Protein AF-A0A7W0ME44-F1 (afdb_monomer)

Foldseek 3Di:
DWDFDFDAAQDPVRHGDGPDIDADDDPVLVVLVVVQVVVVVVVVVVVPADQFDKDWRPPVSCVVRVHIDMDGRGHPPPDD

Structure (mmCIF, N/CA/C/O backbone):
data_AF-A0A7W0ME44-F1
#
_entry.id   AF-A0A7W0ME44-F1
#
loop_
_atom_site.group_PDB
_atom_site.id
_atom_site.type_symbol
_atom_site.la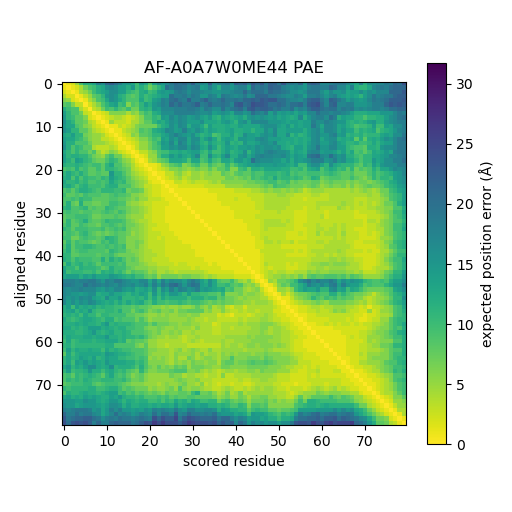bel_atom_id
_atom_site.label_alt_id
_atom_site.label_comp_id
_atom_site.label_asym_id
_atom_site.label_entity_id
_atom_site.label_seq_id
_atom_site.pdbx_PDB_ins_code
_atom_site.Cartn_x
_atom_site.Cartn_y
_atom_site.Cartn_z
_atom_site.occupancy
_atom_site.B_iso_or_equiv
_atom_site.auth_seq_id
_atom_site.auth_comp_id
_atom_site.auth_asym_id
_atom_site.auth_atom_id
_atom_site.pdbx_PDB_model_num
ATOM 1 N N . MET A 1 1 ? -11.579 -4.600 4.074 1.00 36.28 1 MET A N 1
ATOM 2 C CA . MET A 1 1 ? -11.503 -5.435 2.852 1.00 36.28 1 MET A CA 1
ATOM 3 C C . MET A 1 1 ? -10.967 -4.584 1.717 1.00 36.28 1 MET A C 1
ATOM 5 O O . MET A 1 1 ? -11.430 -3.456 1.563 1.00 36.28 1 MET A O 1
ATOM 9 N N . ILE A 1 2 ? -9.960 -5.096 1.012 1.00 38.41 2 ILE A N 1
ATOM 10 C CA . ILE A 1 2 ? -9.279 -4.428 -0.099 1.00 38.41 2 ILE A CA 1
ATOM 11 C C . ILE A 1 2 ? -9.673 -5.159 -1.373 1.00 38.41 2 ILE A C 1
ATOM 13 O O . ILE A 1 2 ? -9.537 -6.379 -1.440 1.00 38.41 2 ILE A O 1
ATOM 17 N N . TYR A 1 3 ? -10.183 -4.422 -2.351 1.0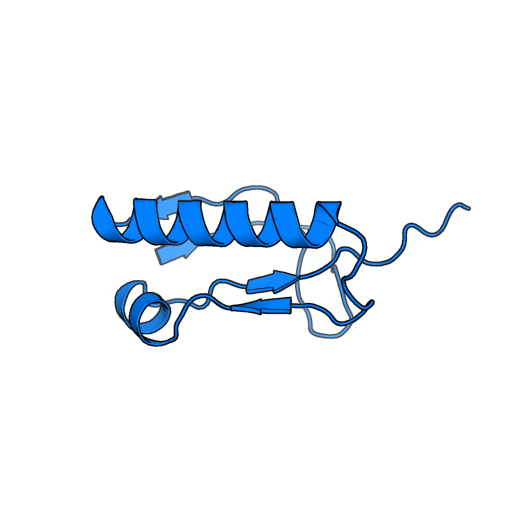0 41.41 3 TYR A N 1
ATOM 18 C CA . TYR A 1 3 ? -10.570 -4.969 -3.646 1.00 41.41 3 TYR A CA 1
ATOM 19 C C . TYR A 1 3 ? -9.626 -4.414 -4.704 1.00 41.41 3 TYR A C 1
ATOM 21 O O . TYR A 1 3 ? -9.405 -3.2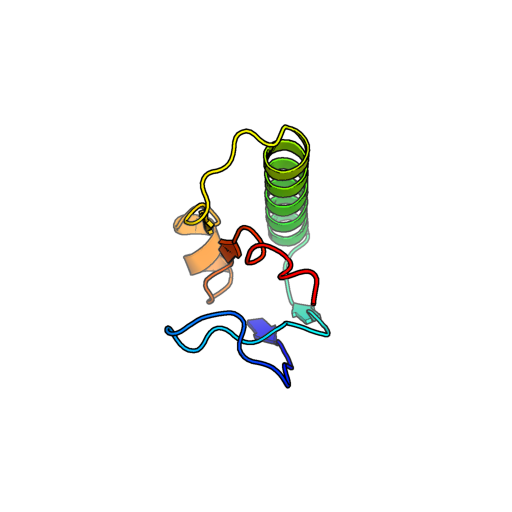04 -4.749 1.00 41.41 3 TYR A O 1
ATOM 29 N N . GLY A 1 4 ? -9.072 -5.302 -5.527 1.00 43.94 4 GLY A N 1
ATOM 30 C CA . GLY A 1 4 ? -8.233 -4.948 -6.664 1.00 43.94 4 GLY A CA 1
ATOM 31 C C . GLY A 1 4 ? -8.794 -5.566 -7.937 1.00 43.94 4 GLY A C 1
ATOM 32 O O . GLY A 1 4 ? -9.136 -6.747 -7.958 1.00 43.94 4 GLY A O 1
ATOM 33 N N . TYR A 1 5 ? -8.879 -4.769 -9.000 1.00 44.25 5 TYR A N 1
ATOM 34 C CA . TYR A 1 5 ? -9.194 -5.241 -10.347 1.00 44.25 5 TYR A CA 1
ATOM 35 C C . TYR A 1 5 ? -7.942 -5.108 -11.213 1.00 44.25 5 TYR A C 1
ATOM 37 O O . TYR A 1 5 ? -7.354 -4.026 -11.292 1.00 44.25 5 TYR A O 1
ATOM 45 N N . GLY A 1 6 ? -7.536 -6.196 -11.867 1.00 53.38 6 GLY A N 1
ATOM 46 C CA . GLY A 1 6 ? -6.337 -6.224 -12.697 1.00 53.38 6 GLY A CA 1
ATOM 47 C C . GLY A 1 6 ? -6.495 -7.083 -13.939 1.00 53.38 6 GLY A C 1
ATOM 48 O O . GLY A 1 6 ? -7.107 -8.143 -13.891 1.00 53.38 6 GLY A O 1
ATOM 49 N N . GLY A 1 7 ? -5.966 -6.602 -15.068 1.00 53.62 7 GLY A N 1
ATOM 50 C CA . GLY A 1 7 ? -6.085 -7.268 -16.374 1.00 53.62 7 GLY A CA 1
ATOM 51 C C . GLY A 1 7 ? -4.792 -7.900 -16.900 1.00 53.62 7 GLY A C 1
ATOM 52 O O . GLY A 1 7 ? -4.839 -8.610 -17.900 1.00 53.62 7 GLY A O 1
ATOM 53 N N . LYS A 1 8 ? -3.638 -7.644 -16.266 1.00 60.75 8 LYS A N 1
ATOM 54 C CA . LYS A 1 8 ? -2.307 -8.063 -16.740 1.00 60.75 8 LYS A CA 1
ATOM 55 C C . LYS A 1 8 ? -1.500 -8.672 -15.592 1.00 60.75 8 LYS A C 1
ATOM 57 O O . LYS A 1 8 ? -1.492 -8.107 -14.507 1.00 60.75 8 LYS A O 1
ATOM 62 N N . SER A 1 9 ? -0.830 -9.805 -15.811 1.00 62.19 9 SER A N 1
ATOM 63 C CA . SER A 1 9 ? 0.025 -10.435 -14.788 1.00 62.19 9 SER A CA 1
ATOM 64 C C . SER A 1 9 ? 1.331 -9.649 -14.615 1.00 62.19 9 SER A C 1
ATOM 66 O O . SER A 1 9 ? 1.995 -9.342 -15.605 1.00 62.19 9 SER A O 1
ATOM 68 N N . LEU A 1 10 ? 1.696 -9.331 -13.373 1.00 62.25 10 LEU A N 1
ATOM 69 C CA . LEU A 1 10 ? 2.944 -8.679 -12.964 1.00 62.25 10 LEU A CA 1
ATOM 70 C C . LEU A 1 10 ? 4.102 -9.671 -12.823 1.00 62.25 10 LEU A C 1
ATOM 72 O O . LEU A 1 10 ? 5.246 -9.298 -13.067 1.00 62.25 10 LEU A O 1
ATOM 76 N N . ASN A 1 11 ? 3.831 -10.918 -12.426 1.00 59.44 11 ASN A N 1
ATOM 77 C CA . ASN A 1 11 ? 4.850 -11.964 -12.317 1.00 59.44 11 ASN A CA 1
ATOM 78 C C . ASN 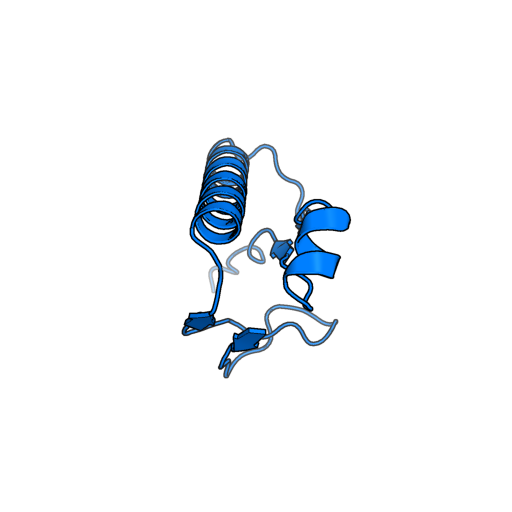A 1 11 ? 4.271 -13.383 -12.482 1.00 59.44 11 ASN A C 1
ATOM 80 O O . ASN A 1 11 ? 3.078 -13.563 -12.740 1.00 59.44 11 ASN A O 1
ATOM 84 N N . GLU A 1 12 ? 5.146 -14.382 -12.354 1.00 54.91 12 GLU A N 1
ATOM 85 C CA . GLU A 1 12 ? 4.851 -15.819 -12.475 1.00 54.91 12 GLU A CA 1
ATOM 86 C C . GLU A 1 12 ? 4.022 -16.398 -11.314 1.00 54.91 12 GLU A C 1
ATOM 88 O O . GLU A 1 12 ? 3.479 -17.492 -11.431 1.00 54.91 12 GLU A O 1
ATOM 93 N N . TYR A 1 13 ? 3.871 -15.649 -10.218 1.00 62.66 13 TYR A N 1
ATOM 94 C CA . TYR A 1 13 ? 3.136 -16.066 -9.020 1.00 62.66 13 TYR A CA 1
ATOM 95 C C . TYR A 1 13 ? 1.658 -15.643 -9.043 1.00 62.66 13 TYR A C 1
ATOM 97 O O . TYR A 1 13 ? 0.957 -15.786 -8.045 1.00 62.66 13 TYR A O 1
ATOM 105 N N . GLY A 1 14 ? 1.171 -15.117 -10.173 1.00 59.91 14 GLY A N 1
ATOM 106 C CA . GLY A 1 14 ? -0.235 -14.748 -10.359 1.00 59.91 14 GLY A CA 1
ATOM 107 C C . GLY A 1 14 ? -0.623 -13.382 -9.787 1.00 59.91 14 GLY A C 1
ATOM 108 O O . GLY A 1 14 ? -1.812 -13.087 -9.683 1.00 59.91 14 GLY A O 1
ATOM 109 N N . LEU A 1 15 ? 0.349 -12.532 -9.433 1.00 59.12 15 LEU A N 1
ATOM 110 C CA . LEU A 1 15 ? 0.065 -11.140 -9.078 1.00 59.12 15 LEU A CA 1
ATOM 111 C C . LEU A 1 15 ? -0.387 -10.380 -10.324 1.00 59.12 15 LEU A C 1
ATOM 113 O O . LEU A 1 15 ? 0.289 -10.431 -11.346 1.00 59.12 15 LEU A O 1
ATOM 117 N N . THR A 1 16 ? -1.503 -9.659 -10.250 1.00 60.94 16 THR A N 1
ATOM 118 C CA . THR A 1 16 ? -2.030 -8.848 -11.359 1.00 60.94 16 THR A CA 1
ATOM 119 C C . THR A 1 16 ? -1.821 -7.359 -11.117 1.00 60.94 16 THR A C 1
ATOM 121 O O . THR A 1 16 ? -1.925 -6.895 -9.985 1.00 60.94 16 THR A O 1
ATOM 124 N N . GLU A 1 17 ? -1.590 -6.602 -12.187 1.00 60.31 17 GLU A N 1
ATOM 125 C CA . GLU A 1 17 ? -1.511 -5.142 -12.180 1.00 60.31 17 GLU A CA 1
ATOM 126 C C . GLU A 1 17 ? -2.810 -4.553 -11.631 1.00 60.31 17 GLU A C 1
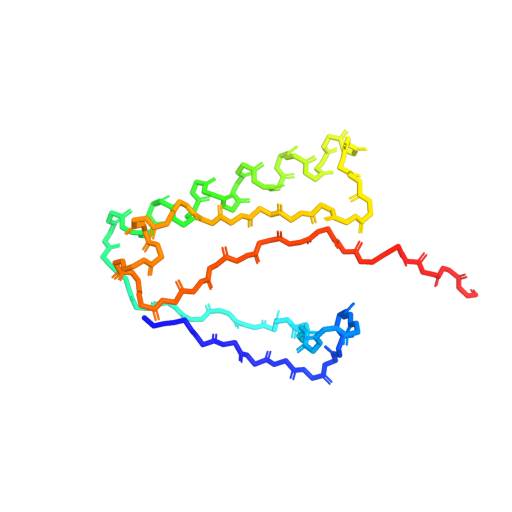ATOM 128 O O . GLU A 1 17 ? -3.887 -4.786 -12.176 1.00 60.31 17 GLU A O 1
ATOM 133 N N . MET A 1 18 ? -2.706 -3.800 -10.543 1.00 62.25 18 MET A N 1
ATOM 134 C CA . MET A 1 18 ? -3.843 -3.269 -9.805 1.00 62.25 18 MET A CA 1
ATOM 135 C C . MET A 1 18 ? -4.238 -1.901 -10.372 1.00 62.25 18 MET A C 1
ATOM 137 O O . MET A 1 18 ? -3.475 -0.946 -10.258 1.00 62.25 18 MET A O 1
ATOM 141 N N . ARG A 1 19 ? -5.419 -1.800 -10.998 1.00 55.19 19 ARG A N 1
ATOM 142 C CA . ARG A 1 19 ? -5.908 -0.532 -11.583 1.00 55.19 19 ARG A CA 1
ATOM 143 C C . ARG A 1 19 ? -6.530 0.406 -10.555 1.00 55.19 19 ARG A C 1
ATOM 145 O O . ARG A 1 19 ? -6.450 1.619 -10.707 1.00 55.19 19 ARG A O 1
ATOM 152 N N . GLU A 1 20 ? -7.164 -0.158 -9.536 1.00 53.56 20 GLU A N 1
ATOM 153 C CA . GLU A 1 20 ? -7.858 0.583 -8.488 1.00 53.56 20 GLU A CA 1
ATOM 154 C C . GLU A 1 20 ? -7.768 -0.183 -7.166 1.00 53.56 20 GLU A C 1
ATOM 156 O O . GLU A 1 20 ? -7.821 -1.416 -7.160 1.00 53.56 20 GLU A O 1
ATOM 161 N N . VAL A 1 21 ? -7.639 0.563 -6.065 1.00 69.31 21 VAL A N 1
ATOM 162 C CA . VAL A 1 21 ? -7.693 0.058 -4.690 1.00 69.31 21 VAL A CA 1
ATOM 163 C C . VAL A 1 21 ? -8.808 0.776 -3.954 1.00 69.31 21 VAL A C 1
ATOM 165 O O . VAL A 1 21 ? -8.700 1.970 -3.679 1.00 69.31 21 VAL A O 1
ATOM 168 N N . SER A 1 22 ? -9.854 0.048 -3.574 1.00 68.38 22 SER A N 1
ATOM 169 C CA . SER A 1 22 ? -10.882 0.566 -2.668 1.00 68.38 22 SER A CA 1
ATOM 170 C C . SER A 1 22 ? -10.704 -0.055 -1.282 1.00 68.38 22 SER A C 1
ATOM 172 O O . SER A 1 22 ? -10.599 -1.277 -1.147 1.00 68.38 22 SER A O 1
ATOM 174 N N . LEU A 1 23 ? -10.673 0.785 -0.244 1.00 72.50 23 LEU A N 1
ATOM 175 C CA . LEU A 1 23 ? -10.443 0.382 1.145 1.00 72.50 23 LEU A CA 1
ATOM 176 C C . LEU A 1 23 ? -11.652 0.764 2.006 1.00 72.50 23 LEU A C 1
ATOM 178 O O . LEU A 1 23 ? -12.065 1.920 2.023 1.00 72.50 23 LEU A O 1
ATOM 182 N N . SER A 1 24 ? -12.171 -0.183 2.787 1.00 79.56 24 SER A N 1
ATOM 183 C CA . SER A 1 24 ? -12.997 0.123 3.963 1.00 79.56 24 SER A CA 1
ATOM 184 C C . SER A 1 24 ? -12.155 -0.128 5.210 1.00 79.56 24 SER A C 1
ATOM 186 O O . SER A 1 24 ? -11.807 -1.279 5.492 1.00 79.56 24 SER A O 1
ATOM 188 N N . ALA A 1 25 ? -11.760 0.950 5.890 1.00 82.12 25 ALA A N 1
ATOM 189 C CA . ALA A 1 25 ? -10.822 0.926 7.007 1.00 82.12 25 ALA A CA 1
ATOM 190 C C . ALA A 1 25 ? -11.123 2.047 8.013 1.00 82.12 25 ALA A C 1
ATOM 192 O O . ALA A 1 25 ? -11.672 3.095 7.668 1.00 82.12 25 ALA A O 1
ATOM 193 N N . THR A 1 26 ? -10.731 1.837 9.267 1.00 88.25 26 THR A N 1
ATOM 194 C CA . THR A 1 26 ? -10.757 2.880 10.301 1.00 88.25 26 THR A CA 1
ATOM 195 C C . THR A 1 26 ? -9.717 3.973 10.007 1.00 88.25 26 THR A C 1
ATOM 197 O O . THR A 1 26 ? -8.729 3.715 9.315 1.00 88.25 26 THR A O 1
ATOM 200 N N . PRO A 1 27 ? -9.847 5.184 10.585 1.00 91.31 27 PRO A N 1
ATOM 201 C CA . PRO A 1 27 ? -8.854 6.245 10.396 1.00 91.31 27 PRO A CA 1
ATOM 202 C C . PRO A 1 27 ? -7.428 5.860 10.819 1.00 91.31 27 PRO A C 1
ATOM 204 O O . PRO A 1 27 ? -6.463 6.369 10.257 1.00 91.31 27 PRO A O 1
ATOM 207 N N . ILE A 1 28 ? -7.280 4.982 11.817 1.00 90.00 28 ILE A N 1
ATOM 208 C CA . ILE A 1 28 ? -5.969 4.500 12.279 1.00 90.00 28 ILE A CA 1
ATOM 209 C C . ILE A 1 28 ? -5.350 3.586 11.221 1.00 90.00 28 ILE A C 1
ATOM 211 O O . ILE A 1 28 ? -4.220 3.820 10.799 1.00 90.00 28 ILE A O 1
ATOM 215 N N . GLN A 1 29 ? -6.115 2.605 10.743 1.00 85.00 29 GLN A N 1
ATOM 216 C CA . GLN A 1 29 ? -5.685 1.701 9.676 1.00 85.00 29 GLN A CA 1
ATOM 217 C C . GLN A 1 29 ? -5.338 2.466 8.394 1.00 85.00 29 GLN A C 1
ATOM 219 O O . GLN A 1 29 ? -4.325 2.176 7.764 1.00 85.00 29 GLN A O 1
ATOM 224 N N . LEU A 1 30 ? -6.124 3.488 8.035 1.00 88.25 30 LEU A N 1
ATOM 225 C CA . LEU A 1 30 ? -5.856 4.310 6.855 1.00 88.25 30 LEU A CA 1
ATOM 226 C C . LEU A 1 30 ? -4.505 5.032 6.953 1.00 88.25 30 LEU A C 1
ATOM 228 O O . LEU A 1 30 ? -3.750 5.046 5.985 1.00 88.25 30 LEU A O 1
ATOM 232 N N . ARG A 1 31 ? -4.167 5.583 8.127 1.00 92.69 31 ARG A N 1
ATOM 233 C CA . ARG A 1 31 ? -2.849 6.196 8.358 1.00 92.69 31 ARG A CA 1
ATOM 234 C C . ARG A 1 31 ? -1.723 5.171 8.268 1.00 92.69 31 ARG A C 1
ATOM 236 O O . ARG A 1 31 ? -0.711 5.463 7.651 1.00 92.69 31 ARG A O 1
ATOM 243 N N . GLN A 1 32 ? -1.907 3.978 8.834 1.00 88.88 32 GLN A N 1
ATOM 244 C CA . GLN A 1 32 ? -0.905 2.908 8.768 1.00 88.88 32 GLN A CA 1
ATOM 245 C C . GLN A 1 32 ? -0.636 2.462 7.327 1.00 88.88 32 GLN A C 1
ATOM 247 O O . GLN A 1 32 ? 0.521 2.307 6.944 1.00 88.88 32 GLN A O 1
ATOM 252 N N . ILE A 1 33 ? -1.692 2.309 6.522 1.00 86.69 33 ILE A N 1
ATOM 253 C CA . ILE A 1 33 ? -1.578 2.000 5.093 1.00 86.69 33 ILE A CA 1
ATOM 254 C C . ILE A 1 33 ? -0.846 3.135 4.370 1.00 86.69 33 ILE A C 1
ATOM 256 O O . ILE A 1 33 ? 0.116 2.874 3.657 1.00 86.69 33 ILE A O 1
ATOM 260 N N . ALA A 1 34 ? -1.251 4.390 4.584 1.00 89.62 34 ALA A N 1
ATOM 261 C CA . ALA A 1 34 ? -0.620 5.541 3.940 1.00 89.62 34 ALA A CA 1
ATOM 262 C C . ALA A 1 34 ? 0.876 5.652 4.273 1.00 89.62 34 ALA A C 1
ATOM 264 O O . ALA A 1 34 ? 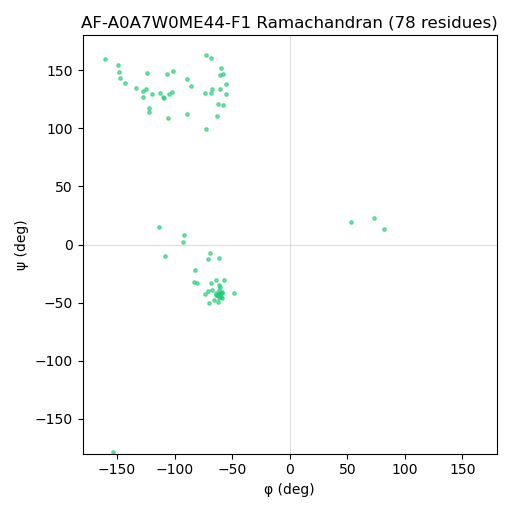1.685 5.810 3.365 1.00 89.62 34 ALA A O 1
ATOM 265 N N . THR A 1 35 ? 1.256 5.511 5.547 1.00 92.62 35 THR A N 1
ATOM 266 C CA . THR A 1 35 ? 2.666 5.504 5.963 1.00 92.62 35 THR A CA 1
ATOM 267 C C . THR A 1 35 ? 3.438 4.374 5.291 1.00 92.62 35 THR A C 1
ATOM 269 O O . THR A 1 35 ? 4.504 4.613 4.743 1.00 92.62 35 THR A O 1
ATOM 272 N N . HIS A 1 36 ? 2.882 3.162 5.258 1.00 88.69 36 HIS A N 1
ATOM 273 C CA . HIS A 1 36 ? 3.534 2.030 4.604 1.00 88.69 36 HIS A CA 1
ATOM 274 C C . HIS A 1 36 ? 3.779 2.263 3.107 1.00 88.69 36 HIS A C 1
ATOM 276 O O . HIS A 1 36 ? 4.851 1.932 2.606 1.00 88.69 36 HIS A O 1
ATOM 282 N N . LEU A 1 37 ? 2.801 2.842 2.405 1.00 87.94 37 LEU A N 1
ATOM 283 C CA . LEU A 1 37 ? 2.925 3.161 0.983 1.00 87.94 37 LEU A CA 1
ATOM 284 C C . LEU A 1 37 ? 3.956 4.269 0.727 1.00 87.94 37 LEU A C 1
ATOM 286 O O . LEU A 1 37 ? 4.711 4.170 -0.235 1.00 87.94 37 LEU A O 1
ATOM 290 N N . LEU A 1 38 ? 4.007 5.293 1.585 1.00 90.81 38 LEU A N 1
ATOM 291 C CA . LEU A 1 38 ? 5.000 6.368 1.489 1.00 90.81 38 LEU A CA 1
ATOM 292 C C . LEU A 1 38 ? 6.417 5.844 1.731 1.00 90.81 38 LEU A C 1
ATOM 294 O O . LEU A 1 38 ? 7.295 6.089 0.911 1.00 90.81 38 LEU A O 1
ATOM 298 N N . ASP A 1 39 ? 6.624 5.053 2.786 1.00 89.12 39 ASP A N 1
ATOM 299 C CA . ASP A 1 39 ? 7.939 4.471 3.069 1.00 89.12 39 ASP A CA 1
ATOM 300 C C . ASP A 1 39 ? 8.408 3.558 1.922 1.00 89.12 39 ASP A C 1
ATOM 302 O O . ASP A 1 39 ? 9.585 3.540 1.565 1.00 89.12 39 ASP A O 1
ATOM 306 N N . ALA A 1 40 ? 7.485 2.784 1.341 1.00 86.56 40 ALA A N 1
ATOM 307 C CA . ALA A 1 40 ? 7.777 1.940 0.191 1.00 86.56 40 ALA A CA 1
ATOM 308 C C . ALA A 1 40 ? 8.174 2.773 -1.037 1.00 86.56 40 ALA A C 1
ATOM 310 O O . ALA A 1 40 ? 9.136 2.421 -1.716 1.00 86.56 40 ALA A O 1
ATOM 311 N N . ALA A 1 41 ? 7.472 3.876 -1.311 1.00 85.69 41 ALA A N 1
ATOM 312 C CA . ALA A 1 41 ? 7.814 4.785 -2.403 1.00 85.69 41 ALA A CA 1
ATOM 313 C C . ALA A 1 41 ? 9.208 5.402 -2.210 1.00 85.69 41 ALA A C 1
ATOM 315 O O . ALA A 1 41 ? 10.023 5.354 -3.128 1.00 85.69 41 ALA A O 1
ATOM 316 N N . ASP A 1 42 ? 9.519 5.876 -1.001 1.00 89.62 42 ASP A N 1
ATOM 317 C CA . ASP A 1 42 ? 10.834 6.431 -0.668 1.00 89.62 42 ASP A CA 1
ATOM 318 C C . ASP A 1 42 ? 11.967 5.404 -0.853 1.00 89.62 42 ASP A C 1
ATOM 320 O O . ASP A 1 42 ? 13.077 5.757 -1.256 1.00 89.62 42 ASP A O 1
ATOM 324 N N . GLU A 1 43 ? 11.723 4.127 -0.547 1.00 85.75 43 GLU A N 1
ATOM 325 C CA . GLU A 1 43 ? 12.696 3.048 -0.763 1.00 85.75 43 GLU A CA 1
ATOM 326 C C . GLU A 1 43 ? 12.894 2.722 -2.248 1.00 85.75 43 GLU A C 1
ATOM 328 O O . GLU A 1 43 ? 14.034 2.510 -2.676 1.00 85.75 43 GLU A O 1
ATOM 333 N N . LEU A 1 44 ? 11.814 2.722 -3.039 1.00 82.56 44 LEU A N 1
ATOM 334 C CA . LEU A 1 44 ? 11.877 2.553 -4.493 1.00 82.56 44 LEU A CA 1
ATOM 335 C C . LEU A 1 44 ? 12.649 3.707 -5.155 1.00 82.56 44 LEU A C 1
ATOM 337 O O . LEU A 1 44 ? 13.521 3.455 -5.991 1.00 82.56 44 LEU A O 1
ATOM 341 N N . ASP A 1 45 ? 12.394 4.952 -4.740 1.00 83.69 45 ASP A N 1
ATOM 342 C CA . ASP A 1 45 ? 13.043 6.157 -5.279 1.00 83.69 45 ASP A CA 1
ATOM 343 C C . ASP A 1 45 ? 14.548 6.197 -5.004 1.00 83.69 45 ASP A C 1
ATOM 345 O O . ASP A 1 45 ? 15.327 6.703 -5.814 1.00 83.69 45 ASP A O 1
ATOM 349 N N . ARG A 1 46 ? 14.993 5.604 -3.891 1.00 84.69 46 ARG A N 1
ATOM 350 C CA . ARG A 1 46 ? 16.425 5.473 -3.581 1.00 84.69 46 ARG A CA 1
ATOM 351 C C . ARG A 1 46 ? 17.159 4.502 -4.511 1.00 84.69 46 ARG A C 1
ATOM 353 O O . ARG A 1 46 ? 18.380 4.415 -4.416 1.00 84.69 46 ARG A O 1
ATOM 360 N N . GLN A 1 47 ? 16.453 3.775 -5.386 1.00 67.25 47 GLN A N 1
ATOM 361 C CA . GLN A 1 47 ? 16.998 2.791 -6.337 1.00 67.25 47 GLN A CA 1
ATOM 362 C C . GLN A 1 47 ? 17.891 1.711 -5.695 1.00 67.25 47 GLN A C 1
ATOM 364 O O . GLN A 1 47 ? 18.666 1.039 -6.370 1.00 67.25 47 GLN A O 1
ATOM 369 N N . THR A 1 48 ? 17.781 1.508 -4.382 1.00 67.00 48 THR A N 1
ATOM 370 C CA . THR A 1 48 ? 18.564 0.518 -3.623 1.00 67.00 48 THR A CA 1
ATOM 371 C C . THR A 1 48 ? 17.862 -0.831 -3.491 1.00 67.00 48 THR A C 1
ATOM 373 O O . THR A 1 48 ? 18.359 -1.733 -2.819 1.00 67.00 48 THR A O 1
ATOM 376 N N . VAL A 1 49 ? 16.685 -0.973 -4.093 1.00 70.62 49 VAL A N 1
ATOM 377 C CA . VAL A 1 49 ? 15.858 -2.173 -3.987 1.00 70.62 49 VAL A CA 1
ATOM 378 C C . VAL A 1 49 ? 16.266 -3.217 -5.028 1.00 70.62 49 VAL A C 1
ATOM 380 O O . VAL A 1 49 ? 16.533 -2.906 -6.187 1.00 70.62 49 VAL A O 1
ATOM 383 N N . SER A 1 50 ? 16.344 -4.481 -4.612 1.00 71.81 50 SER A N 1
ATOM 384 C CA . SER A 1 50 ? 16.638 -5.593 -5.520 1.00 71.8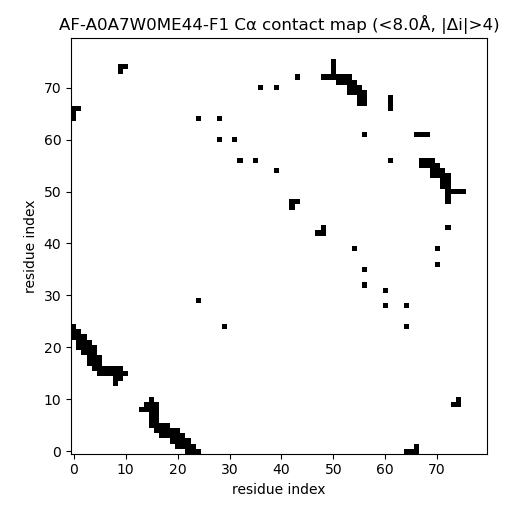1 50 SER A CA 1
ATOM 385 C C . SER A 1 50 ? 15.440 -5.907 -6.425 1.00 71.81 50 SER A C 1
ATOM 387 O O . SER A 1 50 ? 14.306 -5.560 -6.110 1.00 71.81 50 SER A O 1
ATOM 389 N N . ALA A 1 51 ? 15.666 -6.644 -7.518 1.00 68.56 51 ALA A N 1
ATOM 390 C CA . ALA A 1 51 ? 14.604 -7.070 -8.443 1.00 68.56 51 ALA A CA 1
ATOM 391 C C . ALA A 1 51 ? 13.523 -7.978 -7.810 1.00 68.56 51 ALA A C 1
ATOM 393 O O . ALA A 1 51 ? 12.492 -8.236 -8.426 1.00 68.56 51 ALA A O 1
ATOM 394 N N . HIS A 1 52 ? 13.765 -8.482 -6.597 1.00 71.75 52 HIS A N 1
ATOM 395 C CA . HIS A 1 52 ? 12.834 -9.316 -5.830 1.00 71.75 52 HIS A CA 1
ATOM 396 C C . HIS A 1 52 ? 12.335 -8.614 -4.565 1.00 71.75 52 HIS A C 1
ATOM 398 O O . HIS A 1 52 ? 11.808 -9.264 -3.657 1.00 71.75 52 HIS A O 1
ATOM 404 N N . TRP A 1 53 ? 12.534 -7.301 -4.473 1.00 81.00 53 TRP A N 1
ATOM 405 C CA . TRP A 1 53 ? 12.133 -6.540 -3.309 1.00 81.00 53 TRP A CA 1
ATOM 406 C C . TRP A 1 53 ? 10.611 -6.492 -3.197 1.00 81.00 53 TRP A C 1
ATOM 408 O O . TRP A 1 53 ? 9.884 -6.230 -4.160 1.00 81.00 53 TRP A O 1
ATOM 418 N N . HIS A 1 54 ? 10.143 -6.749 -1.987 1.00 81.06 54 HIS A N 1
ATOM 419 C CA . HIS A 1 54 ? 8.758 -6.602 -1.606 1.00 81.06 54 HIS A CA 1
ATOM 420 C C . HIS A 1 54 ? 8.685 -6.206 -0.137 1.00 81.06 54 HIS A C 1
ATOM 422 O O . HIS A 1 54 ? 9.530 -6.592 0.676 1.00 81.06 54 HIS A O 1
ATOM 428 N N . ARG A 1 55 ? 7.657 -5.440 0.208 1.00 79.75 55 ARG A N 1
ATOM 429 C CA . ARG A 1 55 ? 7.390 -4.989 1.567 1.00 79.75 55 ARG A CA 1
ATOM 430 C C . ARG A 1 55 ? 5.962 -5.338 1.933 1.00 79.75 55 ARG A C 1
ATOM 432 O O . ARG A 1 55 ? 5.038 -5.056 1.177 1.00 79.75 55 ARG A O 1
ATOM 439 N N . HIS A 1 56 ? 5.808 -5.925 3.110 1.00 83.62 56 HIS A N 1
ATOM 440 C CA . HIS A 1 56 ? 4.511 -6.242 3.692 1.00 83.62 56 HIS A CA 1
ATOM 441 C C . HIS A 1 56 ? 4.148 -5.209 4.753 1.00 83.62 56 HIS A C 1
ATOM 443 O O . HIS A 1 56 ? 5.025 -4.683 5.454 1.00 83.62 56 HIS A O 1
ATOM 449 N N . LEU A 1 57 ? 2.853 -4.957 4.921 1.00 80.31 57 LEU A N 1
ATOM 450 C CA . LEU A 1 57 ? 2.373 -4.351 6.158 1.00 80.31 57 LEU A CA 1
ATOM 451 C C . LEU A 1 57 ? 2.727 -5.248 7.363 1.00 80.31 57 LEU A C 1
ATOM 453 O O . LEU A 1 57 ? 2.828 -6.471 7.229 1.00 80.31 57 LEU A O 1
ATOM 457 N N . PRO A 1 58 ? 2.901 -4.675 8.569 1.00 84.56 58 PRO A N 1
ATOM 458 C CA . PRO A 1 58 ? 3.087 -5.476 9.771 1.00 84.56 58 PRO A CA 1
ATOM 459 C C . PRO A 1 58 ? 1.930 -6.463 9.955 1.00 84.56 58 PRO A C 1
ATOM 461 O O . PRO A 1 58 ? 0.765 -6.087 9.823 1.00 84.56 58 PRO A O 1
ATOM 464 N N . LYS A 1 59 ? 2.242 -7.707 10.340 1.00 84.31 59 LYS A N 1
ATOM 465 C CA . LYS A 1 59 ? 1.270 -8.810 10.455 1.00 84.31 59 LYS A CA 1
ATOM 466 C C . LYS A 1 59 ? 0.003 -8.439 11.237 1.00 84.31 59 LYS A C 1
ATOM 468 O O . LYS A 1 59 ? -1.099 -8.766 10.816 1.00 84.31 59 LYS A O 1
ATOM 473 N N . GLN A 1 60 ? 0.160 -7.710 12.338 1.00 84.31 60 GLN A N 1
ATOM 474 C CA . GLN A 1 60 ? -0.945 -7.259 13.194 1.00 84.31 60 GLN A CA 1
ATOM 475 C C . GLN A 1 60 ? -1.926 -6.338 12.450 1.00 84.31 60 GLN A C 1
ATOM 477 O O . GLN A 1 60 ? -3.132 -6.374 12.687 1.00 84.31 60 GLN A O 1
ATOM 482 N N . VAL A 1 61 ? -1.416 -5.513 11.531 1.00 79.50 61 VAL A N 1
ATOM 483 C CA . VAL A 1 61 ? -2.232 -4.629 10.694 1.00 79.50 61 VAL A CA 1
ATOM 484 C C . VAL A 1 61 ? -2.960 -5.451 9.632 1.00 79.50 61 VAL A C 1
ATOM 486 O O . VAL A 1 61 ? -4.157 -5.254 9.442 1.00 79.50 61 VAL A O 1
ATOM 489 N N . CYS A 1 62 ? -2.290 -6.425 9.007 1.00 79.81 62 CYS A N 1
ATOM 490 C CA . CYS A 1 62 ? -2.923 -7.336 8.047 1.00 79.81 62 CYS A CA 1
ATOM 491 C C . CYS A 1 62 ? -4.059 -8.155 8.686 1.00 79.81 62 CYS A C 1
ATOM 493 O O . CYS A 1 62 ? -5.152 -8.240 8.126 1.00 79.81 62 CYS A O 1
ATOM 495 N N . GLU A 1 63 ? -3.844 -8.692 9.893 1.00 82.94 63 GLU A N 1
ATOM 496 C CA . GLU A 1 63 ? -4.870 -9.405 10.673 1.00 82.94 63 GLU A CA 1
ATOM 497 C C . GLU A 1 63 ? -6.083 -8.508 10.962 1.00 82.94 63 GLU A C 1
ATOM 499 O O . GLU A 1 63 ? -7.227 -8.929 10.806 1.00 82.94 63 GLU A O 1
ATOM 504 N N . SER A 1 64 ? -5.839 -7.243 11.313 1.00 79.44 64 SER A N 1
ATOM 505 C CA . SER A 1 64 ? -6.888 -6.249 11.556 1.00 79.44 64 SER A CA 1
ATOM 506 C C . SER A 1 64 ? -7.663 -5.850 10.288 1.00 79.44 64 SER A C 1
ATOM 508 O O . SER A 1 64 ? -8.854 -5.545 10.363 1.00 79.44 64 SER A O 1
ATOM 510 N N . LEU A 1 65 ? -7.004 -5.834 9.127 1.00 73.69 65 LEU A N 1
ATOM 511 C CA . LEU A 1 65 ? -7.602 -5.483 7.833 1.00 73.69 65 LEU A CA 1
ATOM 512 C C . LEU A 1 65 ? -8.353 -6.650 7.173 1.00 73.69 65 LEU A C 1
ATOM 514 O O . LEU A 1 65 ? -9.226 -6.417 6.327 1.00 73.69 65 LEU A O 1
ATOM 518 N N . GLY A 1 66 ? -8.013 -7.884 7.555 1.00 75.62 66 GLY A N 1
ATOM 519 C CA . GLY A 1 66 ? -8.525 -9.111 6.948 1.00 75.62 66 GLY A CA 1
ATOM 520 C C . GLY A 1 66 ? -7.941 -9.399 5.562 1.00 75.62 66 GLY A C 1
ATOM 521 O O . GLY A 1 66 ? -8.587 -10.073 4.762 1.00 75.62 66 GLY A O 1
ATOM 522 N N . CYS A 1 67 ? -6.765 -8.855 5.242 1.00 73.19 67 CYS A N 1
ATOM 523 C CA . CYS A 1 67 ? -6.077 -9.053 3.963 1.00 73.19 67 CYS A CA 1
ATOM 524 C C . CYS A 1 67 ? -4.584 -8.720 4.079 1.00 73.19 67 CYS A C 1
ATOM 526 O O . CYS A 1 67 ? -4.187 -7.959 4.963 1.00 73.19 67 CYS A O 1
ATOM 528 N N . ASP A 1 68 ? -3.778 -9.241 3.153 1.00 74.81 68 ASP A N 1
ATOM 529 C CA . ASP A 1 68 ? -2.369 -8.862 3.030 1.00 74.81 68 ASP A CA 1
ATOM 530 C C . ASP A 1 68 ? -2.208 -7.655 2.093 1.00 74.81 68 ASP A C 1
ATOM 532 O O . ASP A 1 68 ? -2.917 -7.536 1.090 1.00 74.81 68 ASP A O 1
ATOM 536 N N . VAL A 1 69 ? -1.285 -6.757 2.433 1.00 78.44 69 VAL A N 1
ATOM 537 C CA . VAL A 1 69 ? -0.918 -5.599 1.607 1.00 78.44 69 VAL A CA 1
ATOM 538 C C . VAL A 1 69 ? 0.563 -5.697 1.324 1.00 78.44 69 VAL A C 1
ATOM 540 O O . VAL A 1 69 ? 1.380 -5.652 2.246 1.00 78.44 69 VAL A O 1
ATOM 543 N N . ILE A 1 70 ? 0.882 -5.828 0.040 1.00 78.50 70 ILE A N 1
ATOM 544 C CA . ILE A 1 70 ? 2.234 -6.063 -0.444 1.00 78.50 70 ILE A CA 1
ATOM 545 C C . ILE A 1 70 ? 2.551 -5.008 -1.496 1.00 78.50 70 ILE A C 1
ATOM 547 O O . ILE A 1 70 ? 1.808 -4.852 -2.467 1.00 78.50 70 ILE A O 1
ATOM 551 N N . VAL A 1 71 ? 3.669 -4.311 -1.319 1.00 80.88 71 VAL A N 1
ATOM 552 C CA . VAL A 1 71 ? 4.286 -3.500 -2.373 1.00 80.88 71 VAL A CA 1
ATOM 553 C C . VAL A 1 71 ? 5.464 -4.287 -2.923 1.00 80.88 71 VAL A C 1
ATOM 555 O O . VAL A 1 71 ? 6.267 -4.790 -2.145 1.00 80.88 71 VAL A O 1
ATOM 558 N N . ALA A 1 72 ? 5.574 -4.411 -4.242 1.00 79.25 72 ALA A N 1
ATO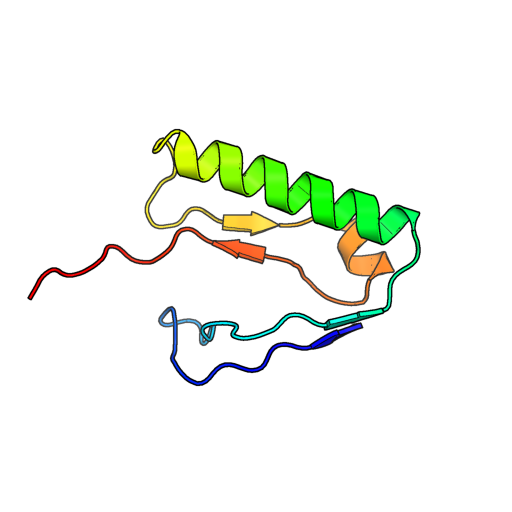M 559 C CA . ALA A 1 72 ? 6.687 -5.086 -4.904 1.00 79.25 72 ALA A CA 1
ATOM 560 C C . ALA A 1 72 ? 7.355 -4.141 -5.904 1.00 79.25 72 ALA A C 1
ATOM 562 O O . ALA A 1 72 ? 6.680 -3.299 -6.503 1.00 79.25 72 ALA A O 1
ATOM 563 N N . SER A 1 73 ? 8.668 -4.285 -6.098 1.00 76.12 73 SER A N 1
ATOM 564 C CA . SER A 1 73 ? 9.374 -3.544 -7.145 1.00 76.12 73 SER A CA 1
ATOM 565 C C . SER A 1 73 ? 8.788 -3.910 -8.514 1.00 76.12 73 SER A C 1
ATOM 567 O O . SER A 1 73 ? 8.596 -5.104 -8.780 1.00 76.12 73 SER A O 1
ATOM 569 N N . PRO A 1 74 ? 8.510 -2.934 -9.396 1.00 68.44 74 PRO A N 1
ATOM 570 C CA . PRO A 1 74 ? 8.028 -3.245 -10.732 1.00 68.44 74 PRO A CA 1
ATOM 571 C C . PRO A 1 74 ? 9.075 -4.086 -11.482 1.00 68.44 74 PRO A C 1
ATOM 573 O O . PRO A 1 74 ? 10.278 -3.890 -11.278 1.00 68.44 74 PRO A O 1
ATOM 576 N N . PRO A 1 75 ? 8.654 -5.022 -12.352 1.00 64.88 75 PRO A N 1
ATOM 577 C CA . PRO A 1 75 ? 9.596 -5.729 -13.206 1.00 64.88 75 PRO A CA 1
ATOM 578 C C . PRO A 1 75 ? 10.377 -4.719 -14.063 1.00 64.88 75 PRO A C 1
ATOM 580 O O . PRO A 1 75 ? 9.810 -3.692 -14.454 1.00 64.88 75 PRO A O 1
ATOM 583 N N . PRO A 1 76 ? 11.657 -4.991 -14.382 1.00 63.22 76 PRO A N 1
ATOM 584 C CA . PRO A 1 76 ? 12.441 -4.105 -15.230 1.00 63.22 76 PRO A CA 1
ATOM 585 C C . PRO A 1 76 ? 11.709 -3.884 -16.555 1.00 63.22 76 PRO A C 1
ATOM 587 O O . PRO A 1 76 ? 11.270 -4.842 -17.203 1.00 63.22 76 PRO A O 1
ATOM 590 N N . VAL A 1 77 ? 11.559 -2.617 -16.946 1.00 58.88 77 VAL A N 1
ATOM 591 C CA . VAL A 1 77 ? 10.959 -2.253 -18.230 1.00 58.88 77 VAL A CA 1
ATOM 592 C C . VAL A 1 77 ? 11.869 -2.812 -19.321 1.00 58.88 77 VAL A C 1
ATOM 594 O O . VAL A 1 77 ? 13.004 -2.372 -19.477 1.00 58.88 77 VAL A O 1
ATOM 597 N N . ARG A 1 78 ? 11.402 -3.830 -20.050 1.00 50.50 78 ARG A N 1
ATOM 598 C CA . ARG A 1 78 ? 12.080 -4.282 -21.266 1.00 50.50 78 ARG A CA 1
ATOM 599 C C . ARG A 1 78 ? 11.823 -3.223 -22.332 1.00 50.50 78 ARG A C 1
ATOM 601 O O . ARG A 1 78 ? 10.733 -3.199 -22.897 1.00 50.50 78 ARG A O 1
ATOM 608 N N . GLU A 1 79 ? 12.783 -2.332 -22.556 1.00 49.47 79 GLU A N 1
ATOM 609 C CA . GLU A 1 79 ? 12.780 -1.499 -23.759 1.00 49.47 79 GLU A CA 1
ATOM 610 C C . GLU A 1 79 ? 12.902 -2.439 -24.969 1.00 49.47 79 GLU A C 1
ATOM 612 O O . GLU A 1 79 ? 13.802 -3.281 -25.019 1.00 49.47 79 GLU A O 1
ATOM 617 N N . GLY A 1 80 ? 11.905 -2.385 -25.854 1.00 52.34 80 GLY A N 1
ATOM 618 C CA . GLY A 1 80 ? 11.827 -3.173 -27.086 1.00 52.34 80 GLY A CA 1
ATOM 619 C C . GLY A 1 80 ? 12.291 -2.382 -28.293 1.00 52.34 80 GLY A C 1
ATOM 620 O O . GLY A 1 80 ? 12.218 -1.135 -28.236 1.00 52.34 80 GLY A O 1
#

pLDDT: mean 72.51, std 14.4, range [36.28, 92.69]

Secondary structure (DSSP, 8-state):
-EEE--SSBSSTT--B--S-EEE---HHHHHHHHHHHHHHHHHHHTT---TT-EEEPPHHHHHHHTS--EEEPPPP----

Sequence (80 aa):
MIYGYGGKSLNEYGLTEMREVSLSATPIQLRQIATHLLDAADELDRQTVSAHWHRHLPKQVCESLGCDVIVASPPPVREG

Mean predicted aligned error: 8.58 Å

Solvent-accessible surface area (backbone atoms only — not comparable to full-atom values): 5083 Å² total; per-residue (Å²): 76,77,51,70,54,55,92,47,73,67,51,97,86,70,46,50,44,68,77,49,81,50,78,64,70,54,77,66,56,48,50,52,51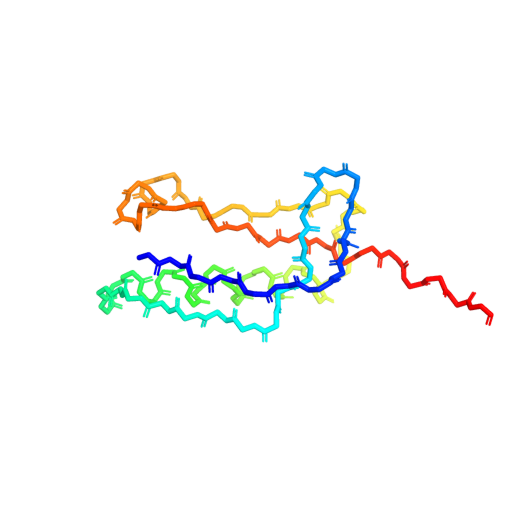,50,51,52,53,49,56,51,48,57,45,56,73,64,68,76,61,53,94,81,38,66,47,67,60,59,67,73,56,24,65,74,47,73,47,86,54,75,51,62,55,76,71,82,81,77,85,126

Radius of gyration: 13.66 Å; Cα contacts (8 Å, |Δi|>4): 86; chains: 1; bounding box: 32×22×40 Å